Protein AF-A0A3C0ZUS6-F1 (afdb_monomer)

Solvent-accessible surface area (backbone atoms only — not comparable to full-atom values): 6681 Å² total; per-residue (Å²): 117,48,76,42,38,68,68,59,64,67,29,70,74,55,47,71,74,52,71,75,86,54,74,38,41,40,32,30,49,45,80,59,90,61,85,63,47,67,61,50,45,35,73,74,70,35,76,44,58,76,46,81,48,65,64,24,44,34,59,61,29,65,75,63,80,84,73,92,75,76,94,66,96,64,56,74,62,56,54,47,50,51,48,44,25,48,59,50,46,44,75,75,52,74,69,54,48,54,52,50,47,53,52,50,49,56,67,68,70,74,119

pLDDT: mean 78.09, std 13.01, range [42.28, 93.81]

Sequence (111 aa):
TLRGTFDELMSPEYTAALSKEDYYRVILTDEQDVDHAVSRLRKYFYTNLMELDYDNARTRAQGVTDALEEAIEKEPAEVLEELFLKQNGKAMSDFQKDLAARLIDEIWNTT

Foldseek 3Di:
DEEEALPVCLDPVNLVVDDQVDEDEYEHADQDDDPPSVVVCCVRHHVRYPYYHYPYLQVVLVVVPPDDDDDDPDDPLRVVQVVCCSRSVDGDDPVRSVVSVVVSCVVVVPD

Nearest PDB structures (foldseek):
  3r3h-assembly1_B  TM=3.344E-01  e=1.105E+00  Legionella pneumophila subsp. pneumophila str. Philadelphia 1
  8gb3-assembly1_D  TM=2.399E-01  e=8.722E+00  Mycobacterium tuberculosis

Structure (mmCIF, N/CA/C/O backbone):
data_AF-A0A3C0ZUS6-F1
#
_entry.id   AF-A0A3C0ZUS6-F1
#
loop_
_atom_site.group_PDB
_atom_site.id
_atom_site.type_symbol
_atom_site.label_atom_id
_atom_site.label_alt_id
_atom_site.label_comp_id
_atom_site.label_asym_id
_atom_site.label_entity_id
_atom_site.label_seq_id
_atom_site.pdbx_PDB_ins_code
_atom_site.Cartn_x
_atom_site.Cartn_y
_atom_site.Cartn_z
_atom_site.occupancy
_atom_site.B_iso_or_equiv
_atom_site.auth_seq_id
_atom_site.auth_comp_id
_atom_site.auth_asym_id
_atom_site.auth_atom_id
_atom_site.pdbx_PDB_model_num
ATOM 1 N N . THR A 1 1 ? -15.394 -4.778 11.616 1.00 82.19 1 THR A N 1
ATOM 2 C CA . THR A 1 1 ? -14.305 -4.492 10.659 1.00 82.19 1 THR A CA 1
ATOM 3 C C . THR A 1 1 ? -14.447 -3.075 10.159 1.00 82.19 1 THR A C 1
ATOM 5 O O . THR A 1 1 ? -15.568 -2.682 9.868 1.00 82.19 1 THR A O 1
ATOM 8 N N . LEU A 1 2 ? -13.352 -2.321 10.097 1.00 87.44 2 LEU A N 1
ATOM 9 C CA . LEU A 1 2 ? -13.288 -0.939 9.613 1.00 87.44 2 LEU A CA 1
ATOM 10 C C . LEU A 1 2 ? -12.472 -0.918 8.317 1.00 87.44 2 LEU A C 1
ATOM 12 O O . LEU A 1 2 ? -11.458 -1.610 8.242 1.00 87.44 2 LEU A O 1
ATOM 16 N N . ARG A 1 3 ? -12.904 -0.162 7.306 1.00 90.00 3 ARG A N 1
ATOM 17 C CA . ARG A 1 3 ? -12.211 -0.058 6.014 1.00 90.00 3 ARG A CA 1
ATOM 18 C C . ARG A 1 3 ? -12.245 1.381 5.519 1.00 90.00 3 ARG A C 1
ATOM 20 O O . ARG A 1 3 ? -13.315 1.978 5.520 1.00 90.00 3 ARG A O 1
ATOM 27 N N . GLY A 1 4 ? -11.102 1.899 5.095 1.00 88.81 4 GLY A N 1
ATOM 28 C CA . GLY A 1 4 ? -10.943 3.272 4.617 1.00 88.81 4 GLY A CA 1
ATOM 29 C C . GLY A 1 4 ? -9.474 3.667 4.584 1.00 88.81 4 GLY A C 1
ATOM 30 O O . GLY A 1 4 ? -8.605 2.855 4.911 1.00 88.81 4 G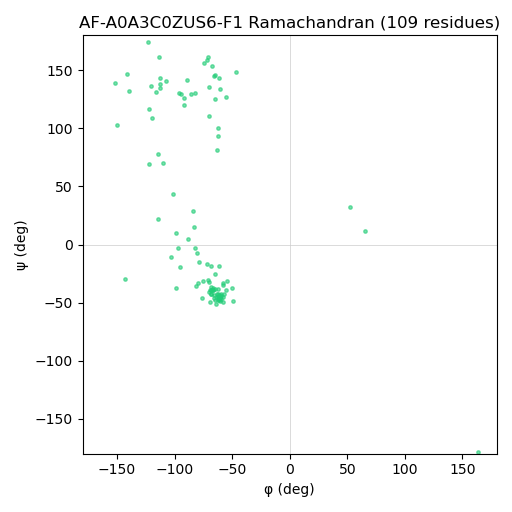LY A O 1
ATOM 31 N N . THR A 1 5 ? -9.192 4.906 4.203 1.00 89.62 5 THR A N 1
ATOM 32 C CA . THR A 1 5 ? -7.831 5.447 4.295 1.00 89.62 5 THR A CA 1
ATOM 33 C C . THR A 1 5 ? -7.446 5.702 5.748 1.00 89.62 5 THR A C 1
ATOM 35 O O . THR A 1 5 ? -8.297 5.856 6.632 1.00 89.62 5 THR A O 1
ATOM 38 N N . PHE A 1 6 ? -6.147 5.771 6.014 1.00 89.12 6 PHE A N 1
ATOM 39 C CA . PHE A 1 6 ? -5.634 6.029 7.350 1.00 89.12 6 PHE A CA 1
ATOM 40 C C . PHE A 1 6 ? -6.176 7.345 7.924 1.00 89.12 6 PHE A C 1
ATOM 42 O O . PHE A 1 6 ? -6.581 7.387 9.086 1.00 89.12 6 PHE A O 1
ATOM 49 N N . ASP A 1 7 ? -6.233 8.398 7.110 1.00 88.25 7 ASP A N 1
ATOM 50 C CA . ASP A 1 7 ? -6.697 9.716 7.548 1.00 88.25 7 ASP A CA 1
ATOM 51 C C . ASP A 1 7 ? -8.198 9.730 7.870 1.00 88.25 7 ASP A C 1
ATOM 53 O O . ASP A 1 7 ? -8.606 10.306 8.881 1.00 88.25 7 ASP A O 1
ATOM 57 N N . GLU A 1 8 ? -9.022 9.034 7.083 1.00 88.44 8 GLU A N 1
ATOM 58 C CA . GLU A 1 8 ? -10.459 8.896 7.352 1.00 88.44 8 GLU A CA 1
ATOM 59 C C . GLU A 1 8 ? -10.711 8.169 8.678 1.00 88.44 8 GLU A C 1
ATOM 61 O O . GLU A 1 8 ? -11.477 8.642 9.522 1.00 88.44 8 GLU A O 1
ATOM 66 N N . LEU A 1 9 ? -10.023 7.043 8.899 1.00 86.75 9 LEU A N 1
ATOM 67 C CA . LEU A 1 9 ? -10.205 6.197 10.085 1.00 86.75 9 LEU A CA 1
ATOM 68 C C . LEU A 1 9 ? -9.655 6.816 11.377 1.00 86.75 9 LEU A C 1
ATOM 70 O O . LEU A 1 9 ? -10.002 6.363 12.473 1.00 86.75 9 LEU A O 1
ATOM 74 N N . MET A 1 10 ? -8.796 7.826 11.246 1.00 84.56 10 MET A N 1
ATOM 75 C CA . MET A 1 10 ? -8.232 8.618 12.340 1.00 84.56 10 MET A CA 1
ATOM 76 C C . MET A 1 10 ? -8.987 9.932 12.568 1.00 84.56 10 MET A C 1
ATOM 78 O O . MET A 1 10 ? -8.648 10.680 13.490 1.00 84.56 10 MET A O 1
ATOM 82 N N . SER A 1 11 ? -9.991 10.237 11.743 1.00 86.81 11 SER A N 1
ATOM 83 C CA . SER A 1 11 ? -10.745 11.477 11.869 1.00 86.81 11 SER A CA 1
ATOM 84 C C . SER A 1 11 ? -11.546 11.506 13.187 1.00 86.81 11 SER A C 1
ATOM 86 O O . SER A 1 11 ? -12.040 10.469 13.656 1.00 86.81 11 SER A O 1
ATOM 88 N N . PRO A 1 12 ? -11.705 12.683 13.824 1.00 81.19 12 PRO A N 1
ATOM 89 C CA . PRO A 1 12 ? -12.475 12.811 15.064 1.00 81.19 12 PRO A CA 1
ATOM 90 C C . PRO A 1 12 ? -13.925 12.336 14.920 1.00 81.19 12 PRO A C 1
ATOM 92 O O . PRO A 1 12 ? -14.487 11.762 15.845 1.00 81.19 12 PRO A O 1
ATOM 95 N N . GLU A 1 13 ? -14.516 12.554 13.747 1.00 82.75 13 GLU A N 1
ATOM 96 C CA . GLU A 1 13 ? -15.892 12.174 13.418 1.00 82.75 13 GLU A CA 1
ATOM 97 C C . GLU A 1 13 ? -16.060 10.654 13.393 1.00 82.75 13 GLU A C 1
ATOM 99 O O . GLU A 1 13 ? -16.989 10.116 13.995 1.00 82.75 13 GLU A O 1
ATOM 104 N N . TYR A 1 14 ? -15.123 9.955 12.749 1.00 80.38 14 TYR A N 1
ATOM 105 C CA . TYR A 1 14 ? -15.154 8.502 12.632 1.00 80.38 14 TYR A CA 1
ATOM 106 C C . TYR A 1 14 ? -14.875 7.819 13.975 1.00 80.38 14 TYR A C 1
ATOM 108 O O . TYR A 1 14 ? -15.541 6.860 14.357 1.00 80.38 14 TYR A O 1
ATOM 116 N N . THR A 1 15 ? -13.916 8.348 14.732 1.00 76.38 15 THR A N 1
ATOM 117 C CA . THR A 1 15 ? -13.492 7.774 16.017 1.00 76.38 15 THR A CA 1
ATOM 118 C C . THR A 1 15 ? -14.484 8.041 17.147 1.00 76.38 15 THR A C 1
ATOM 120 O O . THR A 1 15 ? -14.645 7.193 18.024 1.00 76.38 15 THR A O 1
ATOM 123 N N . ALA A 1 16 ? -15.204 9.167 17.120 1.00 78.56 16 ALA A N 1
ATOM 124 C CA . ALA A 1 16 ? -16.261 9.462 18.088 1.00 78.56 16 ALA A CA 1
ATOM 125 C C . ALA A 1 16 ? -17.450 8.490 18.000 1.00 78.56 16 ALA A C 1
ATOM 127 O O . ALA A 1 16 ? -18.155 8.296 18.989 1.00 78.56 16 ALA A O 1
ATOM 128 N N . ALA A 1 17 ? -17.667 7.872 16.837 1.00 77.81 17 ALA A N 1
ATOM 129 C CA . ALA A 1 17 ? -18.738 6.905 16.623 1.00 77.81 17 ALA A CA 1
ATOM 130 C C . ALA A 1 17 ? -18.404 5.489 17.131 1.00 77.81 17 ALA A C 1
ATOM 132 O O . ALA A 1 17 ? -19.272 4.616 17.109 1.00 77.81 17 ALA A O 1
ATOM 133 N N . LEU A 1 18 ? -17.164 5.238 17.568 1.00 77.44 18 LEU A N 1
ATOM 134 C CA . LEU A 1 18 ? -16.666 3.897 17.867 1.00 77.44 18 LEU A CA 1
ATOM 135 C C . LEU A 1 18 ? -16.511 3.655 19.372 1.00 77.44 18 LEU A C 1
ATOM 137 O O . LEU A 1 18 ? -16.063 4.511 20.136 1.00 77.44 18 LEU A O 1
ATOM 141 N N . SER A 1 19 ? -16.863 2.442 19.795 1.00 76.75 19 SER A N 1
ATOM 142 C CA . SER A 1 19 ? -16.658 1.964 21.163 1.00 76.75 19 SER A CA 1
ATOM 143 C C . SER A 1 19 ? -15.168 1.743 21.431 1.00 76.75 19 SER A C 1
ATOM 145 O O . SER A 1 19 ? -14.469 1.146 20.612 1.00 76.75 19 SER A O 1
ATOM 147 N N . LYS A 1 20 ? -14.680 2.183 22.595 1.00 71.50 20 LYS A N 1
ATOM 148 C CA . LYS A 1 20 ? -13.275 2.009 23.014 1.00 71.50 20 LYS A CA 1
ATOM 149 C C . LYS A 1 20 ? -12.959 0.611 23.548 1.00 71.50 20 LYS A C 1
ATOM 151 O O . LYS A 1 20 ? -11.787 0.275 23.699 1.00 71.50 20 LYS A O 1
ATOM 156 N N . GLU A 1 21 ? -13.985 -0.165 23.873 1.00 73.25 21 GLU A N 1
ATOM 157 C CA . GLU A 1 21 ? -13.848 -1.495 24.477 1.00 73.25 21 GLU A CA 1
ATOM 158 C C . GLU A 1 21 ? -13.891 -2.608 23.423 1.00 73.25 21 GLU A C 1
ATOM 160 O O . GLU A 1 21 ? -13.378 -3.703 23.656 1.00 73.25 21 GLU A O 1
ATOM 165 N N . ASP A 1 22 ? -14.429 -2.305 22.242 1.00 79.12 22 ASP A N 1
ATOM 166 C CA . ASP A 1 22 ? -14.615 -3.263 21.160 1.00 79.12 22 ASP A CA 1
ATOM 167 C C . ASP A 1 22 ? -13.298 -3.612 20.455 1.00 79.12 22 ASP A C 1
ATOM 169 O O . ASP A 1 22 ? -12.322 -2.854 20.433 1.00 79.12 22 ASP A O 1
ATOM 173 N N . TYR A 1 23 ? -13.297 -4.788 19.834 1.00 80.94 23 TYR A N 1
ATOM 174 C CA . TYR A 1 23 ? -12.186 -5.287 19.041 1.00 80.94 23 TYR A CA 1
ATOM 175 C C . TYR A 1 23 ? -12.404 -5.003 17.558 1.00 80.94 23 TYR A C 1
ATOM 177 O O . TYR A 1 23 ? -13.439 -5.351 16.983 1.00 80.94 23 TYR A O 1
ATOM 185 N N . TYR A 1 24 ? -11.390 -4.427 16.914 1.00 82.69 24 TYR A N 1
ATOM 186 C CA . TYR A 1 24 ? -11.475 -4.041 15.509 1.00 82.69 24 TYR A CA 1
ATOM 187 C C . TYR A 1 24 ? -10.413 -4.740 14.664 1.00 82.69 24 TYR A C 1
ATOM 189 O O . TYR A 1 24 ? -9.237 -4.799 15.025 1.00 82.69 24 TYR A O 1
ATOM 197 N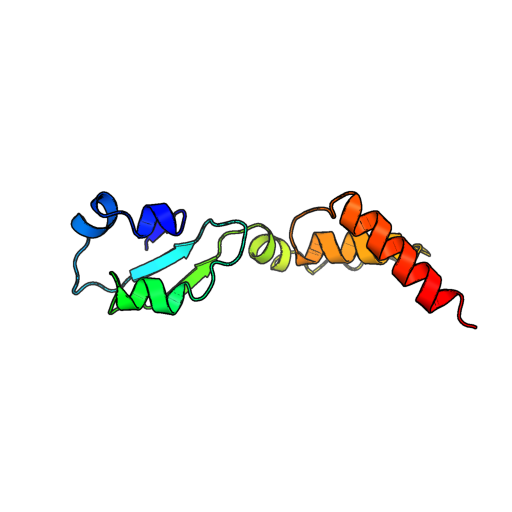 N . ARG A 1 25 ? -10.848 -5.218 13.497 1.00 85.94 25 ARG A N 1
ATOM 198 C CA . ARG A 1 25 ? -10.001 -5.454 12.325 1.00 85.94 25 ARG A CA 1
ATOM 199 C C . ARG A 1 25 ? -10.064 -4.219 11.436 1.00 85.94 25 ARG A C 1
ATOM 201 O O . ARG A 1 25 ? -11.176 -3.769 11.136 1.00 85.94 25 ARG A O 1
ATOM 208 N N . VAL A 1 26 ? -8.913 -3.694 11.033 1.00 87.62 26 VAL A N 1
ATOM 209 C CA . VAL A 1 26 ? -8.790 -2.512 10.171 1.00 87.62 26 VAL A CA 1
ATOM 210 C C . VAL A 1 26 ? -8.214 -2.924 8.822 1.00 87.62 26 VAL A C 1
ATOM 212 O O . VAL A 1 26 ? -7.246 -3.673 8.769 1.00 87.62 26 VAL A O 1
ATOM 215 N N . ILE A 1 27 ? -8.811 -2.422 7.745 1.00 88.94 27 ILE A N 1
ATOM 216 C CA . ILE A 1 27 ? -8.355 -2.608 6.369 1.00 88.94 27 ILE A CA 1
ATOM 217 C C . ILE A 1 27 ? -8.052 -1.223 5.795 1.00 88.94 27 ILE A C 1
ATOM 219 O O . ILE A 1 27 ? -8.974 -0.443 5.550 1.00 88.94 27 ILE A O 1
ATOM 223 N N . LEU A 1 28 ? -6.773 -0.911 5.601 1.00 90.00 28 LEU A N 1
ATOM 224 C CA . LEU A 1 28 ? -6.343 0.351 5.006 1.00 90.00 28 LEU A CA 1
ATOM 225 C C . LEU A 1 28 ? -6.422 0.279 3.486 1.00 90.00 28 LEU A C 1
ATOM 227 O O . LEU A 1 28 ? -5.928 -0.667 2.874 1.00 90.00 28 LEU A O 1
ATOM 231 N N . THR A 1 29 ? -7.045 1.287 2.883 1.00 87.75 29 THR A N 1
ATOM 232 C CA . THR A 1 29 ? -7.151 1.420 1.421 1.00 87.75 29 THR A CA 1
ATOM 233 C C . THR A 1 29 ? -6.108 2.376 0.844 1.00 87.75 29 THR A C 1
ATOM 235 O O . THR A 1 29 ? -6.207 2.764 -0.317 1.00 87.75 29 THR A O 1
ATOM 238 N N . ASP A 1 30 ? -5.127 2.795 1.646 1.00 87.50 30 ASP A N 1
ATOM 239 C CA . ASP A 1 30 ? -4.008 3.613 1.192 1.00 87.50 30 ASP A CA 1
ATOM 240 C C . ASP A 1 30 ? -3.137 2.828 0.195 1.00 87.50 30 ASP A C 1
ATOM 242 O O . ASP A 1 30 ? -2.643 1.734 0.484 1.00 87.50 30 ASP A O 1
ATOM 246 N N . GLU A 1 31 ? -2.925 3.402 -0.995 1.00 77.44 31 GLU A N 1
ATOM 247 C CA . GLU A 1 31 ? -2.098 2.791 -2.051 1.00 77.44 31 GLU A CA 1
ATOM 248 C C . GLU A 1 31 ? -0.602 2.746 -1.697 1.00 77.44 31 GLU A C 1
ATOM 250 O O . GLU A 1 31 ? 0.163 1.991 -2.295 1.00 77.44 31 GLU A O 1
ATOM 255 N N . GLN A 1 32 ? -0.174 3.557 -0.731 1.00 74.56 32 GLN A N 1
ATOM 256 C CA . GLN A 1 32 ? 1.180 3.551 -0.187 1.00 74.56 32 GLN A CA 1
ATOM 257 C C . GLN A 1 32 ? 1.120 3.068 1.261 1.0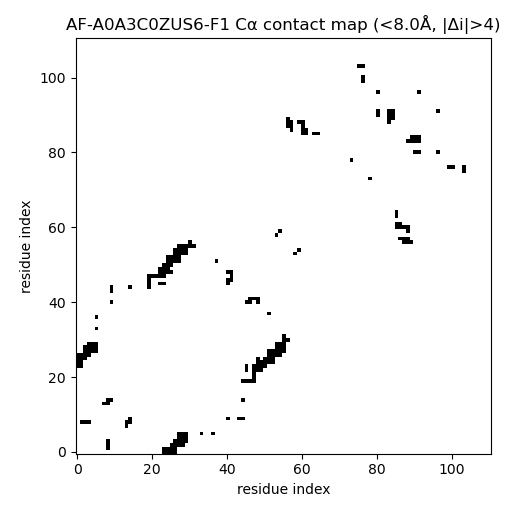0 74.56 32 GLN A C 1
ATOM 259 O O . GLN A 1 32 ? 0.179 3.401 1.984 1.00 74.56 32 GLN A O 1
ATOM 264 N N . ASP A 1 33 ? 2.126 2.304 1.691 1.00 72.94 33 ASP A N 1
ATOM 265 C CA . ASP A 1 33 ? 2.215 1.880 3.087 1.00 72.94 33 ASP A CA 1
ATOM 266 C C . ASP A 1 33 ? 2.315 3.120 3.993 1.00 72.94 33 ASP A C 1
ATOM 268 O O . ASP A 1 33 ? 3.079 4.053 3.732 1.00 72.94 33 ASP A O 1
ATOM 272 N N . VAL A 1 34 ? 1.530 3.132 5.072 1.00 80.25 34 VAL A N 1
ATOM 273 C CA . VAL A 1 34 ? 1.533 4.234 6.034 1.00 80.25 34 VAL A CA 1
ATOM 274 C C . VAL A 1 34 ? 2.537 3.930 7.139 1.00 80.25 34 VAL A C 1
ATOM 276 O O . VAL A 1 34 ? 2.402 2.950 7.883 1.00 80.25 34 VAL A O 1
ATOM 279 N N . ASP A 1 35 ? 3.528 4.807 7.287 1.00 78.25 35 ASP A N 1
ATOM 280 C CA . ASP A 1 35 ? 4.574 4.652 8.294 1.00 78.25 35 ASP A CA 1
ATOM 281 C C . ASP A 1 35 ? 3.991 4.502 9.702 1.00 78.25 35 ASP A C 1
ATOM 283 O O . ASP A 1 35 ? 3.194 5.315 10.192 1.00 78.25 35 ASP A O 1
ATOM 287 N N . HIS A 1 36 ? 4.422 3.431 10.370 1.00 79.94 36 HIS A N 1
ATOM 288 C CA . HIS A 1 36 ? 4.017 3.084 11.729 1.00 79.94 36 HIS A CA 1
ATOM 289 C C . HIS A 1 36 ? 2.489 3.037 11.939 1.00 79.94 36 HIS A C 1
ATOM 291 O O . HIS A 1 36 ? 2.015 3.324 13.045 1.00 79.94 36 HIS A O 1
ATOM 297 N N . ALA A 1 37 ? 1.715 2.649 10.914 1.00 80.19 37 ALA A N 1
ATOM 298 C CA . ALA A 1 37 ? 0.250 2.616 10.949 1.00 80.19 37 ALA A CA 1
ATOM 299 C C . ALA A 1 37 ? -0.316 1.907 12.191 1.00 80.19 37 ALA A C 1
ATOM 301 O O . ALA A 1 37 ? -1.147 2.476 12.896 1.00 80.19 37 ALA A O 1
ATOM 302 N N . VAL A 1 38 ? 0.190 0.710 12.521 1.00 79.75 38 VAL A N 1
ATOM 303 C CA . VAL A 1 38 ? -0.243 -0.069 13.700 1.00 79.75 38 VAL A CA 1
ATOM 304 C C . VAL A 1 38 ? -0.049 0.722 14.993 1.00 79.75 38 VAL A C 1
ATOM 306 O O . VAL A 1 38 ? -0.967 0.829 15.804 1.00 79.75 38 VAL A O 1
ATOM 309 N N . SER A 1 39 ? 1.142 1.292 15.191 1.00 79.25 39 SER A N 1
ATOM 310 C CA . SER A 1 39 ? 1.478 2.044 16.402 1.00 79.25 39 SER A CA 1
ATOM 311 C C . SER A 1 39 ? 0.625 3.301 16.535 1.00 79.25 39 SER A C 1
ATOM 313 O O . SER A 1 39 ? 0.194 3.628 17.638 1.00 79.25 39 SER A O 1
ATOM 315 N N . ARG A 1 40 ? 0.346 3.994 15.424 1.00 84.00 40 ARG A N 1
ATOM 316 C CA . ARG A 1 40 ? -0.512 5.184 15.420 1.00 84.00 40 ARG A CA 1
ATOM 317 C C . ARG A 1 40 ? -1.969 4.805 15.708 1.00 84.00 40 ARG A C 1
ATOM 319 O O . ARG A 1 40 ? -2.553 5.352 16.637 1.00 84.00 40 ARG A O 1
ATOM 326 N N . LEU A 1 41 ? -2.523 3.812 15.015 1.00 81.81 41 LEU A N 1
ATOM 327 C CA . LEU A 1 41 ? -3.897 3.346 15.244 1.00 81.81 41 LEU A CA 1
ATOM 328 C C . LEU A 1 41 ? -4.107 2.886 16.694 1.00 81.81 41 LEU A C 1
ATOM 330 O O . LEU A 1 41 ? -5.073 3.302 17.333 1.00 81.81 41 LEU A O 1
ATOM 334 N N . ARG A 1 42 ? -3.167 2.107 17.249 1.00 80.12 42 ARG A N 1
ATOM 335 C CA . ARG A 1 42 ? -3.222 1.641 18.646 1.00 80.12 42 ARG A CA 1
ATOM 336 C C . ARG A 1 42 ? -3.091 2.762 19.665 1.00 80.12 42 ARG A C 1
ATOM 338 O O . ARG A 1 42 ? -3.801 2.756 20.663 1.00 80.12 42 ARG A O 1
ATOM 345 N N . LYS A 1 43 ? -2.169 3.702 19.440 1.00 72.94 43 LYS A N 1
ATOM 346 C CA . LYS A 1 43 ? -1.893 4.783 20.393 1.00 72.94 43 LYS A CA 1
ATOM 347 C C . LYS A 1 43 ? -3.055 5.763 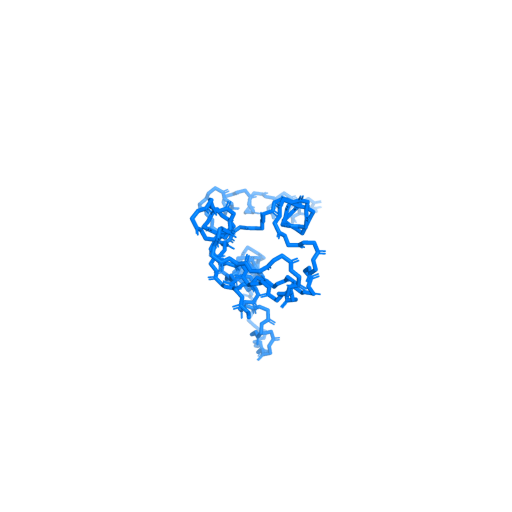20.500 1.00 72.94 43 LYS A C 1
ATOM 349 O O . LYS A 1 43 ? -3.287 6.293 21.582 1.00 72.94 43 LYS A O 1
ATOM 354 N N . TYR A 1 44 ? -3.731 6.042 19.388 1.00 65.06 44 TYR A N 1
ATOM 355 C CA . TYR A 1 44 ? -4.693 7.136 19.345 1.00 65.06 44 TYR A CA 1
ATOM 356 C C . TYR A 1 44 ? -6.145 6.684 19.522 1.00 65.06 44 TYR A C 1
ATOM 358 O O . TYR A 1 44 ? -6.885 7.388 20.206 1.00 65.06 44 TYR A O 1
ATOM 366 N N . PHE A 1 45 ? -6.559 5.531 18.977 1.00 64.44 45 PHE A N 1
ATOM 367 C CA . PHE A 1 45 ? -7.996 5.217 18.906 1.00 64.44 45 PHE A CA 1
ATOM 368 C C . PHE A 1 45 ? -8.375 3.750 19.122 1.00 64.44 45 PHE A C 1
ATOM 370 O O . PHE A 1 45 ? -9.446 3.482 19.660 1.00 64.44 45 PHE A O 1
ATOM 377 N N . TYR A 1 46 ? -7.509 2.801 18.771 1.00 70.88 46 TYR A N 1
ATOM 378 C CA . TYR A 1 46 ? -7.844 1.376 18.758 1.00 70.88 46 TYR A CA 1
ATOM 379 C C . TYR A 1 46 ? -6.904 0.578 19.659 1.00 70.88 46 TYR A C 1
ATOM 381 O O . TYR A 1 46 ? -6.090 -0.214 19.181 1.00 70.88 46 TYR A O 1
ATOM 389 N N . THR A 1 47 ? -7.011 0.769 20.978 1.00 68.75 47 THR A N 1
ATOM 390 C CA . THR A 1 47 ? -6.219 0.017 21.972 1.00 68.75 47 THR A CA 1
ATOM 391 C C . THR A 1 47 ? -6.295 -1.496 21.725 1.00 68.75 47 THR A C 1
ATOM 393 O O . THR A 1 47 ? -5.285 -2.192 21.818 1.00 68.75 47 THR A O 1
ATOM 396 N N . ASN A 1 48 ? -7.472 -1.978 21.306 1.00 77.06 48 ASN A N 1
ATOM 397 C CA . ASN A 1 48 ? -7.784 -3.382 21.034 1.00 77.06 48 ASN A CA 1
ATOM 398 C C . ASN A 1 48 ? -7.781 -3.722 19.526 1.00 77.06 48 ASN A C 1
ATOM 400 O O . ASN A 1 48 ? -8.672 -4.410 19.023 1.00 77.06 48 ASN A O 1
ATOM 404 N N . LEU A 1 49 ? -6.787 -3.230 18.776 1.00 78.69 49 LEU A N 1
ATOM 405 C CA . LEU A 1 49 ? -6.612 -3.579 17.360 1.00 78.69 49 LEU A CA 1
ATOM 406 C C . LEU A 1 49 ? -6.163 -5.043 17.209 1.00 78.69 49 LEU A C 1
ATOM 408 O O . LEU A 1 49 ? -5.019 -5.377 17.548 1.00 78.69 49 LEU A O 1
ATOM 412 N N . MET A 1 50 ? -7.050 -5.889 16.674 1.00 79.19 50 MET A N 1
ATOM 413 C CA . MET A 1 50 ? -6.789 -7.318 16.457 1.00 79.19 50 MET A CA 1
ATOM 414 C C . MET A 1 50 ? -5.898 -7.565 15.243 1.00 79.19 50 MET A C 1
ATOM 416 O O . MET A 1 50 ? -4.951 -8.338 15.328 1.00 79.19 50 MET A O 1
ATOM 420 N N . GLU A 1 51 ? -6.201 -6.908 14.127 1.00 81.38 51 GLU A N 1
ATOM 421 C CA . GLU A 1 51 ? -5.580 -7.184 12.832 1.00 81.38 51 GLU A CA 1
ATOM 422 C C . GLU A 1 51 ? -5.588 -5.914 11.973 1.00 81.38 51 GLU A C 1
ATOM 424 O O . GLU A 1 51 ? -6.564 -5.153 11.991 1.00 81.38 51 GLU A O 1
ATOM 429 N N . LEU A 1 52 ? -4.483 -5.678 11.262 1.00 83.06 52 LEU A N 1
ATOM 430 C CA . LEU A 1 52 ? -4.329 -4.596 10.295 1.00 83.06 52 LEU A CA 1
ATOM 431 C C . LEU A 1 52 ? -3.961 -5.200 8.943 1.00 83.06 52 LEU A C 1
ATOM 433 O O . LEU A 1 52 ? -2.876 -5.759 8.804 1.00 83.06 52 LEU A O 1
ATOM 437 N N . ASP A 1 53 ? -4.837 -5.013 7.968 1.00 83.19 53 ASP A N 1
ATOM 438 C CA . ASP A 1 53 ? -4.627 -5.406 6.580 1.00 83.19 53 ASP A CA 1
ATOM 439 C C . ASP A 1 53 ? -4.531 -4.184 5.670 1.00 83.19 53 ASP A C 1
ATOM 441 O O . ASP A 1 53 ? -5.009 -3.097 6.002 1.00 83.19 53 ASP A O 1
ATOM 445 N N . TYR A 1 54 ? -3.961 -4.397 4.486 1.00 82.44 54 TYR A N 1
ATOM 446 C CA . TYR A 1 54 ? -3.979 -3.441 3.386 1.00 82.44 54 TYR A CA 1
ATOM 447 C C . TYR A 1 54 ? -4.744 -4.027 2.204 1.00 82.44 54 TYR A C 1
ATOM 449 O O . TYR A 1 54 ? -4.481 -5.149 1.769 1.00 82.44 54 TYR A O 1
ATOM 457 N N . ASP A 1 55 ? -5.662 -3.242 1.659 1.00 82.38 55 ASP A N 1
ATOM 458 C CA . ASP A 1 55 ? -6.369 -3.521 0.412 1.00 82.38 55 ASP A CA 1
ATOM 459 C C . ASP A 1 55 ? -5.882 -2.536 -0.654 1.00 82.38 55 ASP A C 1
ATOM 461 O O . ASP A 1 55 ? -6.577 -1.592 -1.030 1.00 82.38 55 ASP A O 1
ATOM 465 N N . ASN A 1 56 ? -4.632 -2.728 -1.078 1.00 76.44 56 ASN A N 1
ATOM 466 C CA . ASN A 1 56 ? -3.959 -1.898 -2.070 1.00 76.44 56 ASN A CA 1
ATOM 467 C C . ASN A 1 56 ? -3.475 -2.736 -3.257 1.00 76.44 56 ASN A C 1
ATOM 469 O O . ASN A 1 56 ? -3.631 -3.961 -3.298 1.00 76.44 56 ASN A O 1
ATOM 473 N N . ALA A 1 57 ? -2.955 -2.072 -4.291 1.00 65.38 57 ALA A N 1
ATOM 474 C CA . ALA A 1 57 ? -2.539 -2.759 -5.511 1.00 65.38 57 ALA A CA 1
ATOM 475 C C . ALA A 1 57 ? -1.474 -3.849 -5.252 1.00 65.38 57 ALA A C 1
ATOM 477 O O . ALA A 1 57 ? -1.515 -4.902 -5.888 1.00 65.38 57 ALA A O 1
ATOM 478 N N . ARG A 1 58 ? -0.589 -3.648 -4.264 1.00 65.19 58 ARG A N 1
ATOM 479 C CA . ARG A 1 58 ? 0.457 -4.603 -3.861 1.00 65.19 58 ARG A CA 1
ATOM 480 C C . ARG A 1 58 ? -0.117 -5.915 -3.317 1.00 65.19 58 ARG A C 1
ATOM 482 O O . ARG A 1 58 ? 0.271 -6.983 -3.785 1.00 65.19 58 ARG A O 1
ATOM 489 N N . THR A 1 59 ? -1.045 -5.865 -2.358 1.00 62.81 59 THR A N 1
ATOM 490 C CA . THR A 1 59 ? -1.644 -7.087 -1.781 1.00 62.81 59 THR A CA 1
ATOM 491 C C . THR A 1 59 ? -2.567 -7.802 -2.765 1.00 62.81 59 THR A C 1
ATOM 493 O O . THR A 1 59 ? -2.603 -9.032 -2.784 1.00 62.81 59 THR A O 1
ATOM 496 N N . ARG A 1 60 ? -3.250 -7.061 -3.647 1.00 62.06 60 ARG A N 1
ATOM 497 C CA . ARG A 1 60 ? -4.043 -7.653 -4.738 1.00 62.06 60 ARG A CA 1
ATOM 498 C C . ARG A 1 60 ? -3.174 -8.358 -5.781 1.00 62.06 60 ARG A C 1
ATOM 500 O O . ARG A 1 60 ? -3.549 -9.435 -6.237 1.00 62.06 60 ARG A O 1
ATOM 507 N N . ALA A 1 61 ? -2.013 -7.801 -6.121 1.00 56.75 61 ALA A N 1
ATOM 508 C CA . ALA A 1 61 ? -1.089 -8.408 -7.079 1.00 56.75 61 ALA A CA 1
ATOM 509 C C . ALA A 1 61 ? -0.385 -9.662 -6.522 1.00 56.75 61 ALA A C 1
ATOM 511 O O . ALA A 1 61 ? -0.141 -10.614 -7.262 1.00 56.75 61 ALA A O 1
ATOM 512 N N . GLN A 1 62 ? -0.158 -9.725 -5.204 1.00 56.75 62 GLN A N 1
ATOM 513 C CA . GLN A 1 62 ? 0.386 -10.905 -4.514 1.00 56.75 62 GLN A CA 1
ATOM 514 C C . GLN A 1 62 ? -0.491 -12.168 -4.629 1.00 56.75 62 GLN A C 1
ATOM 516 O O . GLN A 1 62 ? 0.013 -13.268 -4.427 1.00 56.75 62 GLN A O 1
ATOM 521 N N . GLY A 1 63 ? -1.778 -12.040 -4.974 1.00 50.66 63 GLY A N 1
ATOM 522 C CA . GLY A 1 63 ? -2.666 -13.177 -5.245 1.00 50.66 63 GLY A CA 1
ATOM 523 C C . GLY A 1 63 ? -2.562 -13.755 -6.665 1.00 50.66 63 GLY A C 1
ATOM 524 O O . GLY A 1 63 ? -3.249 -14.728 -6.963 1.00 50.66 63 GLY A O 1
ATOM 525 N N . VAL A 1 64 ? -1.740 -13.166 -7.545 1.00 49.03 64 VAL A N 1
ATOM 526 C CA . VAL A 1 64 ? -1.672 -13.476 -8.991 1.00 49.03 64 VAL A CA 1
ATOM 527 C C . VAL A 1 64 ? -0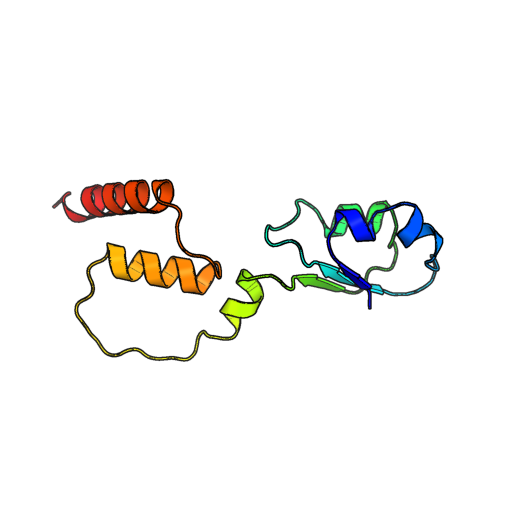.318 -14.104 -9.383 1.00 49.03 64 VAL A C 1
ATOM 529 O O . VAL A 1 64 ? 0.094 -14.060 -10.537 1.00 49.03 64 VAL A O 1
ATOM 532 N N . THR A 1 65 ? 0.418 -14.701 -8.440 1.00 46.25 65 THR A N 1
ATOM 533 C CA . THR A 1 65 ? 1.753 -15.290 -8.693 1.00 46.25 65 THR A CA 1
ATOM 534 C C . THR A 1 65 ? 1.761 -16.709 -9.273 1.00 46.25 65 THR A C 1
ATOM 536 O O . THR A 1 65 ? 2.816 -17.330 -9.290 1.00 46.25 65 THR A O 1
ATOM 539 N N . ASP A 1 66 ? 0.644 -17.213 -9.801 1.00 42.75 66 ASP A N 1
ATOM 540 C CA . ASP A 1 66 ? 0.601 -18.505 -10.501 1.00 42.75 66 ASP A CA 1
ATOM 541 C C . ASP A 1 66 ? 0.258 -18.316 -11.985 1.00 42.75 66 ASP A C 1
ATOM 543 O O . ASP A 1 66 ? -0.863 -18.553 -12.429 1.00 42.75 66 ASP A O 1
ATOM 547 N N . ALA A 1 67 ? 1.242 -17.896 -12.778 1.00 42.28 67 ALA A N 1
ATOM 548 C CA . ALA A 1 67 ? 1.237 -18.150 -14.216 1.00 42.28 67 ALA A CA 1
ATOM 549 C C . ALA A 1 67 ? 2.681 -18.265 -14.718 1.00 42.28 67 ALA A C 1
ATOM 551 O O . ALA A 1 67 ? 3.409 -17.282 -14.850 1.00 42.28 67 ALA A O 1
ATOM 552 N N . LEU A 1 68 ? 3.084 -19.515 -14.935 1.00 46.50 68 LEU A N 1
ATOM 553 C CA . LEU A 1 68 ? 4.303 -19.942 -15.604 1.00 46.50 68 LEU A CA 1
ATOM 554 C C . LEU A 1 68 ? 4.255 -19.441 -17.062 1.00 46.50 68 LEU A C 1
ATOM 556 O O . LEU A 1 68 ? 3.561 -20.035 -17.883 1.00 46.50 68 LEU A O 1
ATOM 560 N N . GLU A 1 69 ? 4.935 -18.339 -17.383 1.00 48.12 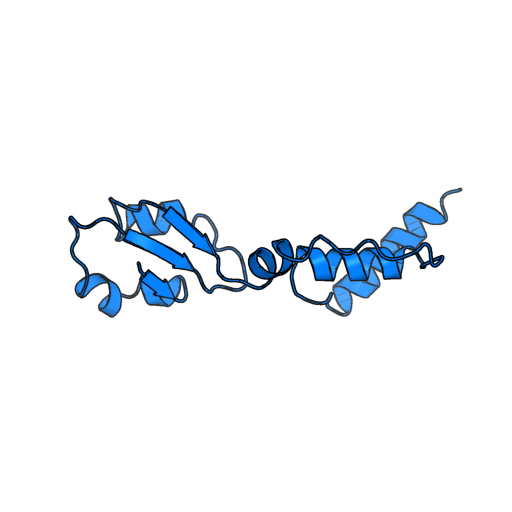69 GLU A N 1
ATOM 561 C CA . GLU A 1 69 ? 5.057 -17.857 -18.768 1.00 48.12 69 GLU A CA 1
ATOM 562 C C . GLU A 1 69 ? 6.322 -18.435 -19.418 1.00 48.12 69 GLU A C 1
ATOM 564 O O . GLU A 1 69 ? 7.420 -18.352 -18.868 1.00 48.12 69 GLU A O 1
ATOM 569 N N . GLU A 1 70 ? 6.113 -19.079 -20.571 1.00 48.12 70 GLU A N 1
ATOM 570 C CA . GLU A 1 70 ? 7.105 -19.723 -21.436 1.00 48.12 70 GLU A CA 1
ATOM 571 C C . GLU A 1 70 ? 8.338 -18.851 -21.706 1.00 48.12 70 GLU A C 1
ATOM 573 O O . GLU A 1 70 ? 8.256 -17.626 -21.797 1.00 48.12 70 GLU A O 1
ATOM 578 N N . ALA A 1 71 ? 9.481 -19.523 -21.878 1.00 48.09 71 ALA A N 1
ATOM 579 C CA . ALA A 1 71 ? 10.784 -18.940 -22.176 1.00 48.09 71 ALA A CA 1
ATOM 580 C C . ALA A 1 71 ? 10.791 -18.206 -23.531 1.00 48.09 71 ALA A C 1
ATOM 582 O O . ALA A 1 71 ? 11.224 -18.738 -24.551 1.00 48.09 71 ALA A O 1
ATOM 583 N N . ILE A 1 72 ? 10.305 -16.971 -23.526 1.00 56.16 72 ILE A N 1
ATOM 584 C CA . ILE A 1 72 ? 10.644 -15.946 -24.508 1.00 56.16 72 ILE A CA 1
ATOM 585 C C . ILE A 1 72 ? 11.930 -15.290 -23.990 1.00 56.16 72 ILE A C 1
ATOM 587 O O . ILE A 1 72 ? 11.994 -14.933 -22.812 1.00 56.16 72 ILE A O 1
ATOM 591 N N . GLU A 1 73 ? 12.961 -15.159 -24.832 1.00 62.34 73 GLU A N 1
ATOM 592 C CA . GLU A 1 73 ? 14.115 -14.298 -24.531 1.00 62.34 73 GLU A CA 1
ATOM 593 C C . GLU A 1 73 ? 13.604 -12.859 -24.408 1.00 62.34 73 GLU A C 1
ATOM 595 O O . GLU A 1 73 ? 13.411 -12.168 -25.405 1.00 62.34 73 GLU A O 1
ATOM 600 N N . LYS A 1 74 ? 13.292 -12.450 -23.178 1.00 74.31 74 LYS A N 1
ATOM 601 C CA . LYS A 1 74 ? 12.947 -11.073 -22.832 1.00 74.31 74 LYS A CA 1
ATOM 602 C C . LYS A 1 74 ? 14.221 -10.331 -22.470 1.00 74.31 74 LYS A C 1
ATOM 604 O O . LYS A 1 74 ? 15.087 -10.888 -21.787 1.00 74.31 74 LYS A O 1
ATOM 609 N N . GLU A 1 75 ? 14.309 -9.070 -22.872 1.00 80.69 75 GLU A N 1
ATOM 610 C CA . GLU A 1 75 ? 15.412 -8.214 -22.449 1.00 80.69 75 GLU A CA 1
ATOM 611 C C . GLU A 1 75 ? 15.344 -7.995 -20.924 1.00 80.69 75 GLU A C 1
ATOM 613 O O . GLU A 1 75 ? 14.246 -7.905 -20.359 1.00 80.69 75 GLU A O 1
ATOM 618 N N . PRO A 1 76 ? 16.480 -7.868 -20.211 1.00 83.12 76 PRO A N 1
ATOM 619 C CA . PRO A 1 76 ? 16.482 -7.726 -18.751 1.00 83.12 76 PRO A CA 1
ATOM 620 C C . PRO A 1 76 ? 15.613 -6.567 -18.233 1.00 83.12 76 PRO A C 1
ATOM 622 O O . PRO A 1 76 ? 15.024 -6.663 -17.155 1.00 83.12 76 PRO A O 1
ATOM 625 N N . ALA A 1 77 ? 15.496 -5.486 -19.011 1.00 85.88 77 ALA A N 1
ATOM 626 C CA . ALA A 1 77 ? 14.632 -4.353 -18.689 1.00 85.88 77 ALA A CA 1
ATOM 627 C C . ALA A 1 77 ? 13.139 -4.719 -18.727 1.00 85.88 77 ALA A C 1
ATOM 629 O O . ALA A 1 77 ? 12.391 -4.304 -17.842 1.00 85.88 77 ALA A O 1
ATOM 630 N N . GLU A 1 78 ? 12.716 -5.538 -19.693 1.00 83.25 78 GLU A N 1
ATOM 631 C CA . GLU A 1 78 ? 11.331 -6.007 -19.817 1.00 83.25 78 GLU A CA 1
ATOM 632 C C . GLU A 1 78 ? 10.972 -6.948 -18.663 1.00 83.25 78 GLU A C 1
ATOM 634 O O . GLU A 1 78 ? 9.921 -6.805 -18.037 1.00 83.25 78 GLU A O 1
ATOM 639 N N . VAL A 1 79 ? 11.887 -7.860 -18.309 1.00 86.31 79 VAL A N 1
ATOM 640 C CA . VAL A 1 79 ? 11.717 -8.754 -17.152 1.00 86.31 79 VAL A CA 1
ATOM 641 C C . VAL A 1 79 ? 11.565 -7.951 -15.859 1.00 86.31 79 VAL A C 1
ATOM 643 O O . VAL A 1 79 ? 10.718 -8.267 -15.020 1.00 86.31 79 VAL A O 1
ATOM 646 N N . LEU A 1 80 ? 12.368 -6.899 -15.688 1.00 89.19 80 LEU A N 1
ATOM 647 C CA . LEU A 1 80 ? 12.305 -6.053 -14.502 1.00 89.19 80 LEU A CA 1
ATOM 648 C C . LEU A 1 80 ? 11.021 -5.214 -14.455 1.00 89.19 80 LEU A C 1
ATOM 650 O O . LEU A 1 80 ? 10.442 -5.060 -13.379 1.00 89.19 80 LEU A O 1
ATOM 654 N N . GLU A 1 81 ? 10.558 -4.689 -15.589 1.00 87.44 81 GLU A N 1
ATOM 655 C CA . GLU A 1 81 ? 9.298 -3.946 -15.667 1.00 87.44 81 GLU A CA 1
ATOM 656 C C . GLU A 1 81 ? 8.100 -4.834 -15.301 1.00 87.44 81 GLU A C 1
ATOM 658 O O . GLU A 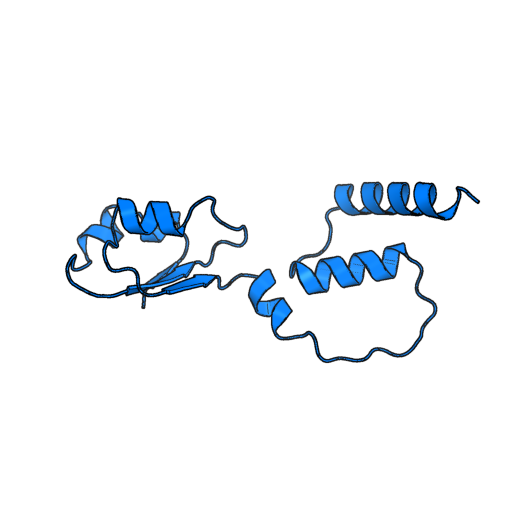1 81 ? 7.262 -4.442 -14.482 1.00 87.44 81 GLU A O 1
ATOM 663 N N . GLU A 1 82 ? 8.057 -6.060 -15.824 1.00 85.56 82 GLU A N 1
ATOM 664 C CA . GLU A 1 82 ? 7.031 -7.044 -15.478 1.00 85.56 82 GLU A CA 1
ATOM 665 C C . GLU A 1 82 ? 7.078 -7.434 -14.001 1.00 85.56 82 GLU A C 1
ATOM 667 O O . GLU A 1 82 ? 6.038 -7.480 -13.338 1.00 85.56 82 GLU A O 1
ATOM 672 N N . LEU A 1 83 ? 8.273 -7.690 -13.463 1.00 85.38 83 LEU A N 1
ATOM 673 C CA . LEU A 1 83 ? 8.455 -7.993 -12.046 1.00 85.38 83 LEU A CA 1
ATOM 674 C C . LEU A 1 83 ? 7.978 -6.830 -11.173 1.00 85.38 83 LEU A C 1
ATOM 676 O O . LEU A 1 83 ? 7.266 -7.045 -10.191 1.00 85.38 83 LEU A O 1
ATOM 680 N N . PHE A 1 84 ? 8.340 -5.599 -11.532 1.00 86.56 84 PHE A N 1
ATOM 681 C CA . PHE A 1 84 ? 7.939 -4.406 -10.800 1.00 86.56 84 PHE A CA 1
ATOM 682 C C . PHE A 1 84 ? 6.421 -4.250 -10.789 1.00 86.56 84 PHE A C 1
ATOM 684 O O . PHE A 1 84 ? 5.847 -4.019 -9.723 1.00 86.56 84 PHE A O 1
ATOM 691 N N . LEU A 1 85 ? 5.767 -4.432 -11.937 1.00 84.69 85 LEU A N 1
ATOM 692 C CA . LEU A 1 85 ? 4.312 -4.392 -12.032 1.00 84.69 85 LEU A CA 1
ATOM 693 C C . LEU A 1 85 ? 3.669 -5.493 -11.179 1.00 84.69 85 LEU A C 1
ATOM 695 O O . LEU A 1 85 ? 2.772 -5.199 -10.389 1.00 84.69 85 LEU A O 1
ATOM 699 N N . LYS A 1 86 ? 4.156 -6.736 -11.287 1.00 79.00 86 LYS A N 1
ATOM 700 C CA . LYS A 1 86 ? 3.646 -7.888 -10.526 1.00 79.00 86 LYS A CA 1
ATOM 701 C C . LYS A 1 86 ? 3.819 -7.702 -9.012 1.00 79.00 86 LYS A C 1
ATOM 703 O O . LYS A 1 86 ? 2.926 -8.058 -8.256 1.00 79.00 86 LYS A O 1
ATOM 708 N N . GLN A 1 87 ? 4.926 -7.122 -8.548 1.00 74.44 87 GLN A N 1
ATOM 709 C CA . GLN A 1 87 ? 5.164 -6.923 -7.112 1.00 74.44 87 GLN A CA 1
ATOM 710 C C . GLN A 1 87 ? 4.457 -5.698 -6.534 1.00 74.44 87 GLN A C 1
ATOM 712 O O . GLN A 1 87 ? 4.032 -5.727 -5.382 1.00 74.44 87 GLN A O 1
ATOM 717 N N . ASN A 1 88 ? 4.347 -4.613 -7.299 1.00 83.44 88 ASN A N 1
ATOM 718 C CA . ASN A 1 88 ? 3.861 -3.333 -6.782 1.00 83.44 88 ASN A CA 1
ATOM 719 C C . ASN A 1 88 ? 2.413 -3.030 -7.187 1.00 83.44 88 ASN A C 1
ATOM 721 O O . ASN A 1 88 ? 1.839 -2.059 -6.696 1.00 83.44 88 ASN A O 1
ATOM 725 N N . GLY A 1 89 ? 1.833 -3.810 -8.104 1.00 81.06 89 GLY A N 1
ATOM 726 C CA . GLY A 1 89 ? 0.499 -3.580 -8.661 1.00 81.06 89 GLY A CA 1
ATOM 727 C C . GLY A 1 89 ? 0.380 -2.294 -9.490 1.00 81.06 89 GLY A C 1
ATOM 728 O O . GLY A 1 89 ? -0.726 -1.873 -9.821 1.00 81.06 89 GLY A O 1
ATOM 729 N N . LYS A 1 90 ? 1.505 -1.649 -9.818 1.00 81.94 90 LYS A N 1
ATOM 730 C CA . LYS A 1 90 ? 1.576 -0.405 -10.593 1.00 81.94 90 LYS A CA 1
ATOM 731 C C . LYS A 1 90 ? 2.766 -0.429 -11.543 1.00 81.94 90 LYS A C 1
ATOM 733 O O . LYS A 1 90 ? 3.806 -0.997 -11.215 1.00 81.94 90 LYS A O 1
ATOM 738 N N . ALA A 1 91 ? 2.610 0.202 -12.704 1.00 88.88 91 ALA A N 1
ATOM 739 C CA . ALA A 1 91 ? 3.701 0.361 -13.658 1.00 88.88 91 ALA A CA 1
ATOM 740 C C . ALA A 1 91 ? 4.785 1.295 -13.097 1.00 88.88 91 ALA A C 1
ATOM 742 O O . ALA A 1 91 ? 4.500 2.174 -12.276 1.00 88.88 91 ALA A O 1
ATOM 743 N N . MET A 1 92 ? 6.023 1.117 -13.560 1.00 91.75 92 MET A N 1
ATOM 744 C CA . MET A 1 92 ? 7.099 2.068 -13.286 1.00 91.75 92 MET A CA 1
ATOM 745 C C . MET A 1 92 ? 6.766 3.443 -13.875 1.00 91.75 92 MET A C 1
ATOM 747 O O . MET A 1 92 ? 6.214 3.538 -14.974 1.00 91.75 92 MET A O 1
ATOM 751 N N . SER A 1 93 ? 7.146 4.510 -13.170 1.00 92.44 93 SER A N 1
ATOM 752 C CA . SER A 1 93 ? 7.163 5.857 -13.749 1.00 92.44 93 SER A CA 1
ATOM 753 C C . SER A 1 93 ? 8.290 6.005 -14.774 1.00 92.44 93 SER A C 1
ATOM 755 O O . SER A 1 93 ? 9.266 5.259 -14.729 1.00 92.44 93 SER A O 1
ATOM 757 N N . ASP A 1 94 ? 8.212 7.006 -15.652 1.00 91.81 94 ASP A N 1
ATOM 758 C CA . ASP A 1 94 ? 9.244 7.244 -16.676 1.00 91.81 94 ASP A CA 1
ATOM 759 C C . ASP A 1 94 ? 10.646 7.409 -16.071 1.00 91.81 94 ASP A C 1
ATOM 761 O O . ASP A 1 94 ? 11.621 6.863 -16.580 1.00 91.81 94 ASP A O 1
ATOM 765 N N . PHE A 1 95 ? 10.740 8.092 -14.926 1.00 92.62 95 PHE A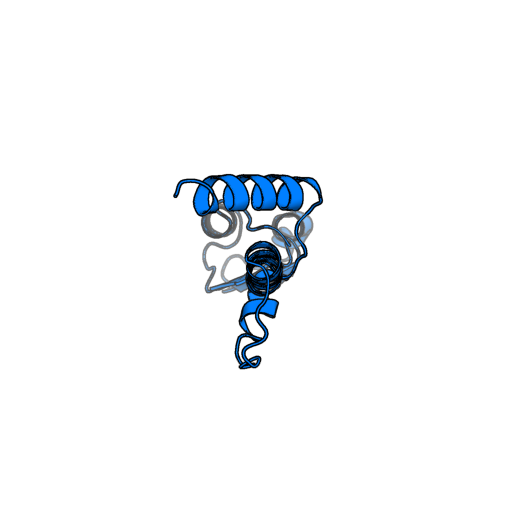 N 1
ATOM 766 C CA . PHE A 1 95 ? 11.996 8.228 -14.188 1.00 92.62 95 PHE A CA 1
ATOM 767 C C . PHE A 1 95 ? 12.527 6.879 -13.684 1.00 92.62 95 PHE A C 1
ATOM 769 O O . PHE A 1 95 ? 13.723 6.613 -13.768 1.00 92.62 95 PHE A O 1
ATOM 776 N N . GLN A 1 96 ? 11.648 6.020 -13.159 1.00 92.94 96 GLN A N 1
ATOM 777 C CA . GLN A 1 96 ? 12.030 4.689 -12.687 1.00 92.94 96 GLN A CA 1
ATOM 778 C C . GLN A 1 96 ? 12.486 3.794 -13.841 1.00 92.94 96 GLN A C 1
ATOM 780 O O . GLN A 1 96 ? 13.450 3.056 -13.665 1.00 92.94 96 GLN A O 1
ATOM 785 N N . LYS A 1 97 ? 11.846 3.897 -15.013 1.00 92.88 97 LYS A N 1
ATOM 786 C CA . LYS A 1 97 ? 12.250 3.166 -16.221 1.00 92.88 97 LYS A CA 1
ATOM 787 C C . LYS A 1 97 ? 13.629 3.599 -16.715 1.00 92.88 97 LYS A C 1
ATOM 789 O O . LYS A 1 97 ? 14.472 2.739 -16.946 1.00 92.88 97 LYS A O 1
ATOM 794 N N . ASP A 1 98 ? 13.881 4.908 -16.823 1.00 93.38 98 ASP A N 1
ATOM 795 C CA . ASP A 1 98 ? 15.189 5.437 -17.245 1.00 93.38 98 ASP A CA 1
ATOM 796 C C . ASP A 1 98 ? 16.303 5.011 -16.281 1.00 93.38 98 ASP A C 1
ATOM 798 O O . ASP A 1 98 ? 17.341 4.495 -16.697 1.00 93.38 98 ASP A O 1
ATOM 802 N N . LEU A 1 99 ? 16.059 5.145 -14.973 1.00 93.81 99 LEU A N 1
ATOM 803 C CA . LEU A 1 99 ? 17.012 4.721 -13.952 1.00 93.81 99 LEU A CA 1
ATOM 804 C C . LEU A 1 99 ? 17.286 3.213 -14.021 1.00 93.81 99 LEU A C 1
ATOM 806 O O . LEU A 1 99 ? 18.442 2.799 -13.979 1.00 93.81 99 LEU A O 1
ATOM 810 N N . ALA A 1 100 ? 16.238 2.397 -14.133 1.00 92.00 100 ALA A N 1
ATOM 811 C CA . ALA A 1 100 ? 16.358 0.948 -14.225 1.00 92.00 100 ALA A CA 1
ATOM 812 C C . ALA A 1 100 ? 17.155 0.520 -15.464 1.00 92.00 100 ALA A C 1
ATOM 814 O O . ALA A 1 100 ? 18.076 -0.284 -15.338 1.00 92.00 100 ALA A O 1
ATOM 815 N N . ALA A 1 101 ? 16.861 1.097 -16.632 1.00 90.19 101 ALA A N 1
ATOM 816 C CA . ALA A 1 101 ? 17.582 0.810 -17.869 1.00 90.19 101 ALA A CA 1
ATOM 817 C C . ALA A 1 101 ? 19.076 1.150 -17.752 1.00 90.19 101 ALA A C 1
ATOM 819 O O . ALA A 1 101 ? 19.920 0.337 -18.117 1.00 90.19 101 ALA A O 1
ATOM 820 N N . ARG A 1 102 ? 19.412 2.311 -17.175 1.00 92.38 102 ARG A N 1
ATOM 821 C CA . ARG A 1 102 ? 20.809 2.724 -16.959 1.00 92.38 102 ARG A CA 1
ATOM 822 C C . ARG A 1 102 ? 21.566 1.787 -16.022 1.00 92.38 102 ARG A C 1
ATOM 824 O O . ARG A 1 102 ? 22.713 1.461 -16.301 1.00 92.38 102 ARG A O 1
ATOM 831 N N . LEU A 1 103 ? 20.938 1.361 -14.925 1.00 93.06 103 LEU A N 1
ATOM 832 C CA . LE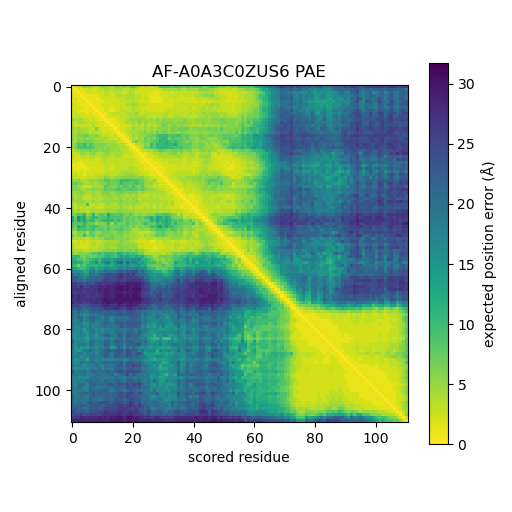U A 1 103 ? 21.555 0.435 -13.969 1.00 93.06 103 LEU A CA 1
ATOM 833 C C . LEU A 1 103 ? 21.756 -0.956 -14.571 1.00 93.06 103 LEU A C 1
ATOM 835 O O . LEU A 1 103 ? 22.781 -1.586 -14.329 1.00 93.06 103 LEU A O 1
ATOM 839 N N . ILE A 1 104 ? 20.789 -1.433 -15.356 1.00 90.62 104 ILE A N 1
ATOM 840 C CA . ILE A 1 104 ? 20.908 -2.703 -16.077 1.00 90.62 104 ILE A CA 1
ATOM 841 C C . ILE A 1 104 ? 22.091 -2.641 -17.039 1.00 90.62 104 ILE A C 1
ATOM 843 O O . ILE A 1 104 ? 22.928 -3.537 -17.008 1.00 90.62 104 ILE A O 1
ATOM 847 N N . ASP A 1 105 ? 22.185 -1.575 -17.834 1.00 88.81 105 ASP A N 1
ATOM 848 C CA . ASP A 1 105 ? 23.266 -1.380 -18.801 1.00 88.81 105 ASP A CA 1
ATOM 849 C C . ASP A 1 105 ? 24.644 -1.333 -18.117 1.00 88.81 105 ASP A C 1
ATOM 851 O O . ASP A 1 105 ? 25.574 -2.013 -18.547 1.00 88.81 105 ASP A O 1
ATOM 855 N N . GLU A 1 106 ? 24.758 -0.616 -16.992 1.00 90.75 106 GLU A N 1
ATOM 856 C CA . GLU A 1 106 ? 25.981 -0.567 -16.183 1.00 90.75 106 GLU A CA 1
ATOM 857 C C . GLU A 1 106 ? 26.379 -1.960 -15.673 1.00 90.75 106 GLU A C 1
ATOM 859 O O . GLU A 1 106 ? 27.531 -2.366 -15.802 1.00 90.75 106 GLU A O 1
ATOM 864 N N . ILE A 1 107 ? 25.436 -2.731 -15.131 1.00 88.94 107 ILE A N 1
ATOM 865 C CA . ILE A 1 107 ? 25.722 -4.060 -14.574 1.00 88.94 107 ILE A CA 1
ATOM 866 C C . ILE A 1 107 ? 26.100 -5.058 -15.678 1.00 88.94 107 ILE A C 1
ATOM 868 O O . ILE A 1 107 ? 27.036 -5.838 -15.500 1.00 88.94 107 ILE A O 1
ATOM 872 N N . TRP A 1 108 ? 25.393 -5.045 -16.811 1.00 82.62 108 TRP A N 1
ATOM 873 C CA . TRP A 1 108 ? 25.565 -6.039 -17.876 1.00 82.62 108 TRP A CA 1
ATOM 874 C C . TRP A 1 108 ? 26.769 -5.769 -18.782 1.00 82.62 108 TRP A C 1
ATOM 876 O O . TRP A 1 108 ? 27.413 -6.716 -19.230 1.00 82.62 108 TRP A O 1
ATOM 886 N N . ASN A 1 109 ? 27.119 -4.501 -19.018 1.00 73.81 109 ASN A N 1
ATOM 887 C CA . ASN A 1 109 ? 28.242 -4.133 -19.887 1.00 73.81 109 ASN A CA 1
ATOM 888 C C . ASN A 1 109 ? 29.594 -4.054 -19.158 1.00 73.81 109 ASN A C 1
ATOM 890 O O . ASN A 1 109 ? 30.596 -3.691 -19.770 1.00 73.81 109 ASN A O 1
ATOM 894 N N . THR A 1 110 ? 29.662 -4.409 -17.870 1.00 60.50 110 THR A N 1
ATOM 895 C CA . THR A 1 110 ? 30.923 -4.440 -17.096 1.00 60.50 110 THR A CA 1
ATOM 896 C C . THR A 1 110 ? 31.714 -5.755 -17.287 1.00 60.50 110 THR A C 1
ATOM 898 O O . THR A 1 110 ? 32.446 -6.180 -16.395 1.00 60.50 110 THR A O 1
ATOM 901 N N . THR A 1 111 ? 31.595 -6.419 -18.445 1.00 49.66 111 THR A N 1
ATOM 902 C CA . THR A 1 111 ? 32.367 -7.638 -18.792 1.00 49.66 111 THR A CA 1
ATOM 903 C C . THR A 1 111 ? 33.450 -7.330 -19.817 1.00 49.66 111 THR A C 1
ATOM 905 O O . THR A 1 111 ? 34.600 -7.782 -19.607 1.00 49.66 111 THR A O 1
#

Secondary structure (DSSP, 8-state):
-EEE-HHHHTSHHHHHTS-SSS-EEEEE--SSPPTTHHHHHHHHT-TTEEEEEE-SHHHHHTT------------HHHHHHHHHHHHHSSPPPHHHHHHHHHHHHHHHT--

Mean predicted aligned error: 13.05 Å

Radius of gyration: 20.0 Å; Cα contacts (8 Å, |Δi|>4): 117; chains: 1; bounding box: 51×33×49 Å